Protein AF-K1U2K3-F1 (afdb_monomer)

InterPro domains:
  IPR013785 Aldolase-type TIM barrel [G3DSA:3.20.20.70] (8-159)
  IPR023867 Anaerobic sulphatase maturase, radical SAM [PTHR43273] (11-156)
  IPR058240 Radical SAM superfamily [SSF102114] (14-157)

Mean predicted aligned error: 4.94 Å

Sequence (159 aa):
MVQNSFMICTRHDKNGNPTFDRIKSAADLMDQYGVDYNILTVVTQNAAYHATEIYNYYKRQGWKYQQYIACLDPLGEIRGKSSFALKPEQYGRFLVELFNLWYEDWKNGEHPYIRQFENYIGILLGYQPESCEQRGICGIQNVVEADGSVYPCVFLYVR

Solvent-accessible surface area (backbone atoms only — not comparable to full-atom values): 9615 Å² total; per-residue (Å²): 145,76,89,53,62,73,70,36,78,82,43,55,50,100,84,67,47,73,40,52,70,63,53,50,54,5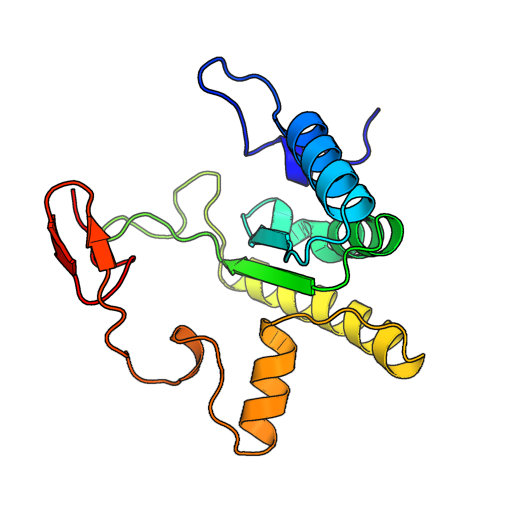0,50,54,48,31,59,75,71,71,51,90,74,70,47,79,41,72,36,26,44,69,39,28,77,37,34,68,62,54,52,55,49,35,60,73,72,63,60,44,38,39,38,81,40,76,38,74,65,65,90,94,55,76,76,72,67,56,96,48,32,42,45,70,70,44,50,53,50,22,52,53,53,40,48,53,57,43,50,58,29,45,78,70,75,66,44,58,53,38,56,71,58,55,31,51,52,33,44,76,73,73,41,82,38,85,54,60,87,73,57,86,54,89,69,79,64,69,39,69,49,99,87,67,53,76,39,53,42,84,86,73,68,82,132

Organism: NCBI:txid408170

pLDDT: mean 90.88, std 12.54, range [30.56, 98.5]

Structure (mmCIF, N/CA/C/O backbone):
data_AF-K1U2K3-F1
#
_entry.id   AF-K1U2K3-F1
#
loop_
_atom_site.group_PDB
_atom_site.id
_atom_site.type_symbol
_atom_site.label_atom_id
_atom_site.label_alt_id
_atom_site.label_comp_id
_atom_site.label_asym_id
_atom_site.label_entity_id
_atom_site.label_seq_id
_atom_site.pdbx_PDB_ins_code
_atom_site.Cartn_x
_atom_site.Cartn_y
_atom_site.Cartn_z
_atom_site.occupancy
_atom_site.B_iso_or_equiv
_atom_site.auth_seq_id
_atom_site.auth_comp_id
_atom_site.auth_asym_id
_atom_site.auth_atom_id
_atom_site.pdbx_PDB_model_num
ATOM 1 N N . MET A 1 1 ? -3.658 24.652 3.234 1.00 30.56 1 MET A N 1
ATOM 2 C CA . MET A 1 1 ? -3.129 24.315 1.890 1.00 30.56 1 MET A CA 1
ATOM 3 C C . MET A 1 1 ? -1.748 23.624 1.913 1.00 30.56 1 MET A C 1
ATOM 5 O O . MET A 1 1 ? -1.059 23.667 0.909 1.00 30.56 1 MET A O 1
ATOM 9 N N . VAL A 1 2 ? -1.333 22.928 2.991 1.00 34.00 2 VAL A N 1
ATOM 10 C CA . VAL A 1 2 ? 0.019 22.297 3.076 1.00 34.00 2 VAL A CA 1
ATOM 11 C C . VAL A 1 2 ? -0.021 20.849 3.614 1.00 34.00 2 VAL A C 1
ATOM 13 O O . VAL A 1 2 ? 0.990 20.312 4.035 1.00 34.00 2 VAL A O 1
ATOM 16 N N . GLN A 1 3 ? -1.177 20.175 3.644 1.00 41.06 3 GLN A N 1
ATOM 17 C CA . GLN A 1 3 ? -1.288 18.900 4.382 1.00 41.06 3 GLN A CA 1
ATOM 18 C C . GLN A 1 3 ? -0.911 17.627 3.603 1.00 41.06 3 GLN A C 1
ATOM 20 O O . GLN A 1 3 ? -0.736 16.593 4.236 1.00 41.06 3 GLN A O 1
ATOM 25 N N . ASN A 1 4 ? -0.719 17.685 2.277 1.00 53.44 4 ASN A N 1
ATOM 26 C CA . ASN A 1 4 ? -0.583 16.475 1.443 1.00 53.44 4 ASN A CA 1
ATOM 27 C C . ASN A 1 4 ? 0.668 16.457 0.545 1.00 53.44 4 ASN A C 1
ATOM 29 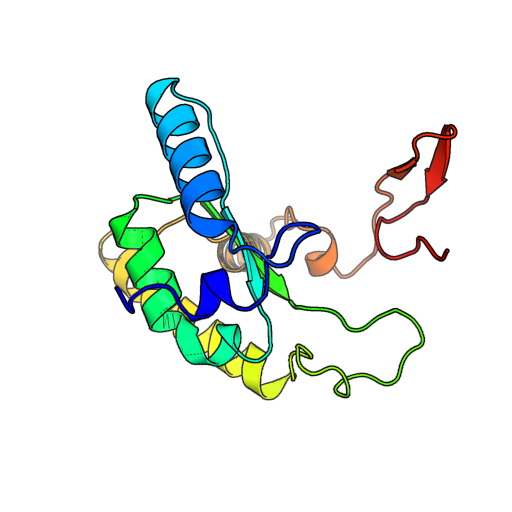O O . ASN A 1 4 ? 0.693 15.733 -0.450 1.00 53.44 4 ASN A O 1
ATOM 33 N N . SER A 1 5 ? 1.705 17.242 0.868 1.00 51.94 5 SER A N 1
ATOM 34 C CA . SER A 1 5 ? 2.903 17.395 0.018 1.00 51.94 5 SER A CA 1
ATOM 35 C C . SER A 1 5 ? 3.505 16.041 -0.406 1.00 51.94 5 SER A C 1
ATOM 37 O O . SER A 1 5 ? 3.792 15.818 -1.577 1.00 51.94 5 SER A O 1
ATOM 39 N N . PHE A 1 6 ? 3.556 15.059 0.498 1.00 58.09 6 PHE A N 1
ATOM 40 C CA . PHE A 1 6 ? 4.093 13.724 0.209 1.00 58.09 6 PHE A CA 1
ATOM 41 C C . PHE A 1 6 ? 3.251 12.877 -0.767 1.00 58.09 6 PHE A C 1
ATOM 43 O O . PHE A 1 6 ? 3.827 12.075 -1.497 1.00 58.09 6 PHE A O 1
ATOM 50 N N . MET A 1 7 ? 1.924 13.055 -0.821 1.00 57.09 7 MET A N 1
ATOM 51 C CA . MET A 1 7 ? 1.046 12.359 -1.783 1.00 57.09 7 MET A CA 1
ATOM 52 C C . MET A 1 7 ? 0.991 13.062 -3.146 1.00 57.09 7 MET A C 1
ATOM 54 O O . MET A 1 7 ? 0.706 12.424 -4.158 1.00 57.09 7 MET A O 1
ATOM 58 N N . ILE A 1 8 ? 1.266 14.369 -3.176 1.00 57.25 8 ILE A N 1
ATOM 59 C CA . ILE A 1 8 ? 1.207 15.198 -4.385 1.00 57.25 8 ILE A CA 1
ATOM 60 C C . ILE A 1 8 ? 2.516 15.117 -5.183 1.00 57.25 8 ILE A C 1
ATOM 62 O O . ILE A 1 8 ? 2.475 15.025 -6.407 1.00 57.25 8 ILE A O 1
ATOM 66 N N . CYS A 1 9 ? 3.671 15.091 -4.510 1.00 64.25 9 CYS A N 1
ATOM 67 C CA . CYS A 1 9 ? 4.981 15.313 -5.135 1.00 64.25 9 CYS A CA 1
ATOM 68 C C . CYS A 1 9 ? 5.405 14.312 -6.224 1.00 64.25 9 CYS A C 1
ATOM 70 O O . CYS A 1 9 ? 6.339 14.608 -6.965 1.00 64.25 9 CYS A O 1
ATOM 72 N N . THR A 1 10 ? 4.775 13.142 -6.346 1.00 78.19 10 THR A N 1
ATOM 73 C CA . THR A 1 10 ? 5.218 12.099 -7.293 1.00 78.19 10 THR A CA 1
ATOM 74 C C . THR A 1 10 ? 4.175 11.708 -8.338 1.00 78.19 10 THR A C 1
ATOM 76 O O . THR A 1 10 ? 4.512 10.989 -9.277 1.00 78.19 10 THR A O 1
ATOM 79 N N . ARG A 1 11 ? 2.923 12.178 -8.229 1.00 87.75 11 ARG A N 1
ATOM 80 C CA . ARG A 1 11 ? 1.825 11.776 -9.126 1.00 87.75 11 ARG A CA 1
ATOM 81 C C . ARG A 1 11 ? 1.224 12.968 -9.858 1.00 87.75 11 ARG A C 1
ATOM 83 O O . ARG A 1 11 ? 0.286 13.611 -9.377 1.00 87.75 11 ARG A O 1
ATOM 90 N N . HIS A 1 12 ? 1.720 13.181 -11.069 1.00 91.56 12 HIS A N 1
ATOM 91 C CA . HIS A 1 12 ? 1.277 14.248 -11.956 1.00 91.56 12 HIS A CA 1
ATOM 92 C C . HIS A 1 12 ? 0.606 13.694 -13.214 1.00 91.56 12 HIS A C 1
ATOM 94 O O . HIS A 1 12 ? 0.833 12.545 -13.601 1.00 91.56 12 HIS A O 1
ATOM 100 N N . ASP A 1 13 ? -0.252 14.498 -13.838 1.00 92.12 13 ASP A N 1
ATOM 101 C CA . ASP A 1 13 ? -0.750 14.195 -15.177 1.00 92.12 13 ASP A CA 1
ATOM 102 C C . ASP A 1 13 ? 0.336 14.441 -16.246 1.00 92.12 13 ASP A C 1
ATOM 104 O O . ASP A 1 13 ? 1.447 14.884 -15.951 1.00 92.12 13 ASP A O 1
ATOM 108 N N . LYS A 1 14 ? 0.006 14.184 -17.518 1.00 92.88 14 LYS A N 1
ATOM 109 C CA . LYS A 1 14 ? 0.918 14.412 -18.654 1.00 92.88 14 LYS A CA 1
ATOM 110 C C . LYS A 1 14 ? 1.397 15.865 -18.810 1.00 92.88 14 LYS A C 1
ATOM 112 O O . LYS A 1 14 ? 2.369 16.099 -19.518 1.00 92.88 14 LYS A O 1
ATOM 117 N N . ASN A 1 15 ? 0.702 16.822 -18.196 1.00 93.94 15 ASN A N 1
ATOM 118 C CA . ASN A 1 15 ? 1.016 18.246 -18.241 1.00 93.94 15 ASN A CA 1
ATOM 119 C C . ASN A 1 15 ? 1.752 18.713 -16.969 1.00 93.94 15 ASN A C 1
ATOM 121 O O . ASN A 1 15 ? 2.056 19.897 -16.852 1.00 93.94 15 ASN A O 1
ATOM 125 N N . GLY A 1 16 ? 2.026 17.817 -16.014 1.00 90.62 16 GLY A N 1
ATOM 126 C CA . GLY A 1 16 ? 2.676 18.148 -14.747 1.00 90.62 16 GLY A CA 1
ATOM 127 C C . GLY A 1 16 ? 1.728 18.644 -13.649 1.00 90.62 16 GLY A C 1
ATOM 128 O O . GLY A 1 16 ? 2.203 19.060 -12.597 1.00 90.62 16 GLY A O 1
ATOM 129 N N . ASN A 1 17 ? 0.405 18.595 -13.841 1.00 90.38 17 ASN A N 1
ATOM 130 C CA . ASN A 1 17 ? -0.542 19.047 -12.817 1.00 90.38 17 ASN A CA 1
ATOM 131 C C . ASN A 1 17 ? -0.700 18.007 -11.699 1.00 90.38 17 ASN A C 1
ATOM 133 O O . ASN A 1 17 ? -0.687 16.801 -11.980 1.00 90.38 17 ASN A O 1
ATOM 137 N N . PRO A 1 18 ? -0.911 18.437 -10.441 1.00 91.12 18 PRO A N 1
ATOM 138 C CA . PRO A 1 18 ? -1.168 17.526 -9.331 1.00 91.12 18 PRO A CA 1
ATOM 139 C C . PRO A 1 18 ? -2.475 16.751 -9.547 1.00 91.12 18 PRO A C 1
ATOM 141 O O . PRO A 1 18 ? -3.470 17.294 -10.020 1.00 91.12 18 PRO A O 1
ATOM 144 N N . THR A 1 19 ? -2.491 15.468 -9.176 1.00 92.94 19 THR A N 1
ATOM 145 C CA . THR A 1 19 ? -3.652 14.584 -9.420 1.00 92.94 19 THR A CA 1
ATOM 146 C C . THR A 1 19 ? -4.456 14.227 -8.171 1.00 92.94 19 THR A C 1
ATOM 148 O O . THR A 1 19 ? -5.502 13.588 -8.286 1.00 92.94 19 THR A O 1
ATOM 151 N N . PHE A 1 20 ? -3.996 14.636 -6.987 1.00 91.62 20 PHE A N 1
ATOM 152 C CA . PHE A 1 20 ? -4.524 14.158 -5.709 1.00 91.62 20 PHE A CA 1
ATOM 153 C C . PHE A 1 20 ? -6.020 14.443 -5.513 1.00 91.62 20 PHE A C 1
ATOM 155 O O . PHE A 1 20 ? -6.774 13.525 -5.204 1.00 91.62 20 PHE A O 1
ATOM 162 N N . ASP A 1 21 ? -6.470 15.675 -5.763 1.00 91.69 21 ASP A N 1
ATOM 163 C CA . ASP A 1 21 ? -7.873 16.059 -5.548 1.00 91.69 21 ASP A CA 1
ATOM 164 C C . ASP A 1 21 ? -8.833 15.263 -6.441 1.00 91.69 21 ASP A C 1
ATOM 166 O O . ASP A 1 21 ? -9.929 14.887 -6.019 1.00 91.69 21 ASP A O 1
ATOM 170 N N . ARG A 1 22 ? -8.391 14.922 -7.658 1.00 93.19 22 ARG A N 1
ATOM 171 C CA . ARG A 1 22 ? -9.144 14.053 -8.570 1.00 93.19 22 ARG A CA 1
ATOM 172 C C . ARG A 1 22 ? -9.261 12.631 -8.022 1.00 93.19 22 ARG A C 1
ATOM 174 O O . ARG A 1 22 ? -10.326 12.035 -8.128 1.00 93.19 22 ARG A O 1
ATOM 181 N N . ILE A 1 23 ? -8.188 12.091 -7.440 1.00 92.69 23 ILE A N 1
ATOM 182 C CA . ILE A 1 23 ? -8.201 10.761 -6.813 1.00 92.69 23 ILE A CA 1
ATOM 183 C C . ILE A 1 23 ? -9.095 10.753 -5.573 1.00 92.69 23 ILE A C 1
ATOM 185 O O . ILE A 1 23 ? -9.896 9.837 -5.419 1.00 92.69 23 ILE A O 1
ATOM 189 N N . LYS A 1 24 ? -9.023 11.791 -4.733 1.00 93.69 24 LYS A N 1
ATOM 190 C CA . LYS A 1 24 ? -9.910 11.919 -3.574 1.00 93.69 24 LYS A CA 1
ATOM 191 C C . LYS A 1 24 ? -11.379 11.983 -4.003 1.00 93.69 24 LYS A C 1
ATOM 193 O O . LYS A 1 24 ? -12.191 11.246 -3.467 1.00 93.69 24 LYS A O 1
ATOM 198 N N . SER A 1 25 ? -11.699 12.790 -5.014 1.00 95.81 25 SER A N 1
ATOM 199 C CA . SER A 1 25 ? -13.067 12.880 -5.547 1.00 95.81 25 SER A CA 1
ATOM 200 C C . SER A 1 25 ? -13.569 11.531 -6.080 1.00 95.81 25 SER A C 1
ATOM 202 O O . SER A 1 25 ? -14.742 11.209 -5.938 1.00 95.81 25 SER A O 1
ATOM 204 N N . ALA A 1 26 ? -12.686 10.722 -6.674 1.00 96.56 26 ALA A N 1
ATOM 205 C CA . ALA A 1 26 ? -13.030 9.369 -7.103 1.00 96.56 26 ALA A CA 1
ATOM 206 C C . ALA A 1 26 ? -13.286 8.424 -5.916 1.00 96.56 26 ALA A C 1
ATOM 208 O O . ALA A 1 26 ? -14.217 7.629 -5.985 1.00 96.56 26 ALA A O 1
ATOM 209 N N . ALA A 1 27 ? -12.509 8.526 -4.832 1.00 96.12 27 ALA A N 1
ATOM 210 C CA . ALA A 1 27 ? -12.767 7.782 -3.597 1.00 96.12 27 ALA A CA 1
ATOM 211 C C . ALA A 1 27 ? -14.111 8.177 -2.965 1.00 96.12 27 ALA A C 1
ATOM 213 O O . ALA A 1 27 ? -14.915 7.301 -2.675 1.00 96.12 27 AL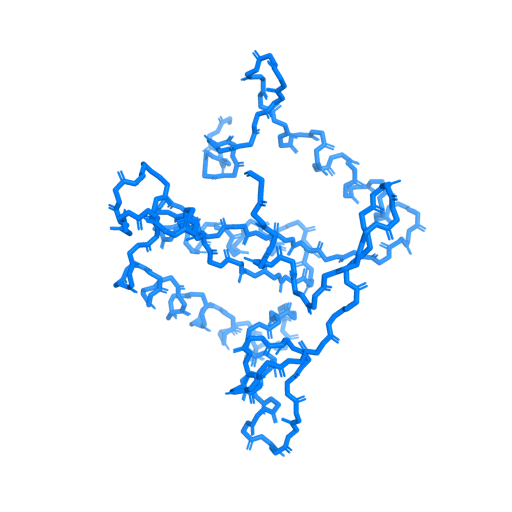A A O 1
ATOM 214 N N . ASP A 1 28 ? -14.404 9.480 -2.886 1.00 96.38 28 ASP A N 1
ATOM 215 C CA . ASP A 1 28 ? -15.680 9.986 -2.364 1.00 96.38 28 ASP A CA 1
ATOM 216 C C . ASP A 1 28 ? -16.879 9.469 -3.194 1.00 96.38 28 ASP A C 1
ATOM 218 O O . ASP A 1 28 ? -17.935 9.151 -2.650 1.00 96.38 28 ASP A O 1
ATOM 222 N N . LEU A 1 29 ? -16.720 9.344 -4.520 1.00 98.12 29 LEU A N 1
ATOM 223 C CA . LEU A 1 29 ? -17.728 8.720 -5.384 1.00 98.12 29 LEU A CA 1
ATOM 224 C C . LEU A 1 29 ? -17.873 7.221 -5.099 1.00 98.12 29 LEU A C 1
ATOM 226 O O . LEU A 1 29 ? -18.994 6.727 -5.031 1.00 98.12 29 LEU A O 1
ATOM 230 N N . MET A 1 30 ? -16.771 6.487 -4.924 1.00 97.94 30 MET A N 1
ATOM 231 C CA . MET A 1 30 ? -16.836 5.066 -4.562 1.00 97.94 30 MET A CA 1
ATOM 232 C C . MET A 1 30 ? -17.555 4.869 -3.222 1.00 97.94 30 MET A C 1
ATOM 234 O O . MET A 1 30 ? -18.437 4.017 -3.144 1.00 97.94 30 MET A O 1
ATOM 238 N N . ASP A 1 31 ? -17.283 5.720 -2.229 1.00 96.44 31 ASP A N 1
ATOM 239 C CA . ASP A 1 31 ? -17.999 5.730 -0.948 1.00 96.44 31 ASP A CA 1
ATOM 240 C C . ASP A 1 31 ? -19.502 5.997 -1.147 1.00 96.44 31 ASP A C 1
ATOM 242 O O . ASP A 1 31 ? -20.342 5.273 -0.612 1.00 96.44 31 ASP A O 1
ATOM 246 N N . GLN A 1 32 ? -19.860 6.998 -1.963 1.00 97.75 32 GLN A N 1
ATOM 247 C CA . GLN A 1 32 ? -21.257 7.353 -2.247 1.00 97.75 32 GLN A CA 1
ATOM 248 C C . GLN A 1 32 ? -22.050 6.189 -2.858 1.00 97.75 32 GLN A C 1
ATOM 250 O O . GLN A 1 32 ? -23.236 6.030 -2.563 1.00 97.75 32 GLN A O 1
ATOM 255 N N . TYR A 1 33 ? -21.415 5.396 -3.720 1.00 98.06 33 TYR A N 1
ATOM 256 C CA . TYR A 1 33 ? -22.049 4.261 -4.393 1.00 98.06 33 TYR A CA 1
ATOM 257 C C . TYR A 1 33 ? -21.839 2.921 -3.672 1.00 98.06 33 TYR A C 1
ATOM 259 O O . TYR A 1 33 ? -22.301 1.898 -4.176 1.00 98.06 33 TYR A O 1
ATOM 267 N N . GLY A 1 34 ? -21.183 2.909 -2.506 1.00 97.06 34 GLY A N 1
ATOM 268 C CA . GLY A 1 34 ? -20.923 1.688 -1.738 1.00 97.06 34 GLY A CA 1
ATOM 269 C C . GLY A 1 34 ? -20.006 0.697 -2.460 1.00 97.06 34 GLY A C 1
ATOM 270 O O . GLY A 1 34 ? -20.208 -0.510 -2.363 1.00 97.06 34 GLY A O 1
ATOM 271 N N . VAL A 1 35 ? -19.042 1.200 -3.234 1.00 97.94 35 VAL A N 1
ATOM 272 C CA . VAL A 1 35 ? -18.041 0.387 -3.933 1.00 97.94 35 VAL A CA 1
ATOM 273 C C . VAL A 1 35 ? -16.886 0.096 -2.981 1.00 97.94 35 VAL A C 1
ATOM 275 O O . VAL A 1 35 ? -16.291 1.026 -2.443 1.00 97.94 35 VAL A O 1
ATOM 278 N N . ASP A 1 36 ? -16.522 -1.175 -2.822 1.00 97.38 36 ASP A N 1
ATOM 279 C CA . ASP A 1 36 ? -15.335 -1.562 -2.057 1.00 97.38 36 ASP A CA 1
ATOM 280 C C . ASP A 1 36 ? -14.049 -1.208 -2.815 1.00 97.38 36 ASP A C 1
ATOM 282 O O . ASP A 1 36 ? -13.889 -1.523 -3.999 1.00 97.38 36 ASP A O 1
ATOM 286 N N . TYR A 1 37 ? -13.095 -0.581 -2.125 1.00 97.31 37 TYR A N 1
ATOM 287 C CA . TYR A 1 37 ? -11.790 -0.244 -2.687 1.00 97.31 37 TYR A CA 1
ATOM 288 C C . TYR A 1 37 ? -10.674 -0.309 -1.645 1.00 97.31 37 TYR A C 1
ATOM 290 O O . TYR A 1 37 ? -10.883 -0.163 -0.441 1.00 97.31 37 TYR A O 1
ATOM 298 N N . ASN A 1 38 ? -9.451 -0.458 -2.155 1.00 97.06 38 ASN A N 1
ATOM 299 C CA . ASN A 1 38 ? -8.224 -0.404 -1.373 1.00 97.06 38 ASN A CA 1
ATOM 300 C C . ASN A 1 38 ? -7.399 0.818 -1.781 1.00 97.06 38 ASN A C 1
ATOM 302 O O . ASN A 1 38 ? -7.357 1.193 -2.955 1.00 97.06 38 ASN A O 1
ATOM 306 N N . ILE A 1 39 ? -6.667 1.391 -0.830 1.00 97.19 39 ILE A N 1
ATOM 307 C CA . ILE A 1 39 ? -5.679 2.434 -1.103 1.00 97.19 39 ILE A CA 1
ATOM 308 C C . ILE A 1 39 ? -4.319 1.792 -1.369 1.00 97.19 39 ILE A C 1
ATOM 310 O O . ILE A 1 39 ? -3.767 1.093 -0.520 1.00 97.19 39 ILE A O 1
ATOM 314 N N . LEU A 1 40 ? -3.780 2.050 -2.560 1.00 96.31 40 LEU A N 1
ATOM 315 C CA . LEU A 1 40 ? -2.468 1.587 -3.007 1.00 96.31 40 LEU A CA 1
ATOM 316 C C . LEU A 1 40 ? -1.466 2.742 -2.922 1.00 96.31 40 LEU A C 1
ATOM 318 O O . LEU A 1 40 ? -1.580 3.730 -3.652 1.00 96.31 40 LEU A O 1
ATOM 322 N N . THR A 1 41 ? -0.458 2.600 -2.066 1.00 95.75 41 THR A N 1
ATOM 323 C CA . THR A 1 41 ? 0.514 3.657 -1.769 1.00 95.75 41 THR A CA 1
ATOM 324 C C . THR A 1 41 ? 1.921 3.185 -2.074 1.00 95.75 41 THR A C 1
ATOM 326 O O . THR A 1 41 ? 2.443 2.288 -1.415 1.00 95.75 41 THR A O 1
ATOM 329 N N . VAL A 1 42 ? 2.571 3.821 -3.050 1.00 95.25 42 VAL A N 1
ATOM 330 C CA . VAL A 1 42 ? 3.992 3.578 -3.324 1.00 95.25 42 VAL A CA 1
ATOM 331 C C . VAL A 1 42 ? 4.839 4.294 -2.272 1.00 95.25 42 VAL A C 1
ATOM 333 O O . VAL A 1 42 ? 4.781 5.517 -2.137 1.00 95.25 42 VAL A O 1
ATOM 336 N N . VAL A 1 43 ? 5.645 3.534 -1.538 1.00 95.31 43 VAL A N 1
ATOM 337 C CA . VAL A 1 43 ? 6.582 4.035 -0.533 1.00 95.31 43 VAL A CA 1
ATOM 338 C C . VAL A 1 43 ? 7.863 4.454 -1.244 1.00 95.31 43 VAL A C 1
ATOM 340 O O . VAL A 1 43 ? 8.735 3.640 -1.527 1.00 95.31 43 VAL A O 1
ATOM 343 N N . THR A 1 44 ? 7.956 5.734 -1.582 1.00 93.88 44 THR A N 1
ATOM 344 C CA . THR A 1 44 ? 9.178 6.353 -2.110 1.00 93.88 44 THR A CA 1
ATOM 345 C C . THR A 1 44 ? 10.109 6.780 -0.981 1.00 93.88 44 THR A C 1
ATOM 347 O O . THR A 1 44 ? 9.719 6.784 0.191 1.00 93.88 44 THR A O 1
ATOM 350 N N . GLN A 1 45 ? 11.316 7.229 -1.336 1.00 92.00 45 GLN A N 1
ATOM 351 C CA . GLN A 1 45 ? 12.243 7.863 -0.397 1.00 92.00 45 GLN A CA 1
ATOM 352 C C . GLN A 1 45 ? 11.567 8.923 0.490 1.00 92.00 45 GLN A C 1
ATOM 354 O O . GLN A 1 45 ? 11.786 8.952 1.697 1.00 92.00 45 GLN A O 1
ATOM 359 N N . ASN A 1 46 ? 10.739 9.785 -0.109 1.00 90.75 46 ASN A N 1
ATOM 360 C CA . ASN A 1 46 ? 10.048 10.856 0.601 1.00 90.75 46 ASN A CA 1
ATOM 361 C C . ASN A 1 46 ? 8.933 10.309 1.502 1.00 90.75 46 ASN A C 1
ATOM 363 O O . ASN A 1 46 ? 8.868 10.653 2.676 1.00 90.75 46 ASN A O 1
ATOM 367 N N . ALA A 1 47 ? 8.084 9.417 0.981 1.00 92.38 47 ALA A N 1
ATOM 368 C CA . ALA A 1 47 ? 6.986 8.833 1.754 1.00 92.38 47 ALA A CA 1
ATOM 369 C C . ALA A 1 47 ? 7.482 8.061 2.990 1.00 92.38 47 ALA A C 1
ATOM 371 O O . ALA A 1 47 ? 6.824 8.080 4.027 1.00 92.38 47 ALA A O 1
ATOM 372 N N . ALA A 1 48 ? 8.664 7.442 2.905 1.00 94.25 48 ALA A N 1
ATOM 373 C CA . ALA A 1 48 ? 9.271 6.702 4.006 1.00 94.25 48 ALA A CA 1
ATOM 374 C C . ALA A 1 48 ? 9.546 7.555 5.261 1.00 94.25 48 ALA A C 1
ATOM 376 O O . ALA A 1 48 ? 9.599 7.012 6.362 1.00 94.25 48 ALA A O 1
ATOM 377 N N . TYR A 1 49 ? 9.696 8.876 5.115 1.00 94.06 49 TYR A N 1
ATOM 378 C CA . TYR A 1 49 ? 9.886 9.802 6.237 1.00 94.06 49 TYR A CA 1
ATOM 379 C C . TYR A 1 49 ? 8.582 10.323 6.849 1.00 94.06 49 TYR A C 1
ATOM 381 O O . TYR A 1 49 ? 8.645 11.025 7.854 1.00 94.06 49 TYR A O 1
ATOM 389 N N . HIS A 1 50 ?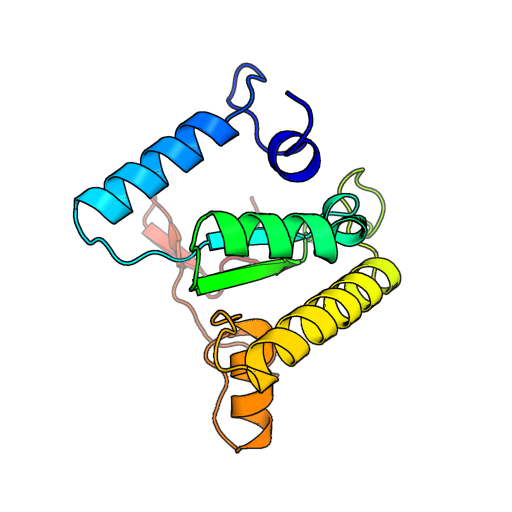 7.432 9.992 6.258 1.00 95.19 50 HIS A N 1
ATOM 390 C CA . HIS A 1 50 ? 6.133 10.564 6.616 1.00 95.19 50 HIS A CA 1
ATOM 391 C C . HIS A 1 50 ? 5.085 9.495 6.959 1.00 95.19 50 HIS A C 1
ATOM 393 O O . HIS A 1 50 ? 3.902 9.642 6.640 1.00 95.19 50 HIS A O 1
ATOM 399 N N . ALA A 1 51 ? 5.507 8.378 7.567 1.00 96.06 51 ALA A N 1
ATOM 400 C CA . ALA A 1 51 ? 4.603 7.279 7.915 1.00 96.06 51 ALA A CA 1
ATOM 401 C C . ALA A 1 51 ? 3.463 7.761 8.829 1.00 96.06 51 ALA A C 1
ATOM 403 O O . ALA A 1 51 ? 2.293 7.487 8.549 1.00 96.06 51 ALA A O 1
ATOM 404 N N . THR A 1 52 ? 3.791 8.546 9.862 1.00 96.75 52 THR A N 1
ATOM 405 C CA . THR A 1 52 ? 2.814 9.138 10.786 1.00 96.75 52 THR A CA 1
ATOM 406 C C . THR A 1 52 ? 1.809 10.053 10.088 1.00 96.75 52 THR A C 1
ATOM 408 O O . THR A 1 52 ? 0.604 9.950 10.343 1.00 96.75 52 THR A O 1
ATOM 411 N N . GLU A 1 53 ? 2.246 10.953 9.206 1.00 96.25 53 GLU A N 1
ATOM 412 C CA . GLU A 1 53 ? 1.330 11.854 8.502 1.00 96.25 53 GLU A CA 1
ATOM 413 C C . GLU A 1 53 ? 0.420 11.095 7.535 1.00 96.25 53 GLU A C 1
ATOM 415 O O . GLU A 1 53 ? -0.781 11.377 7.496 1.00 96.25 53 GLU A O 1
ATOM 420 N N . ILE A 1 54 ? 0.965 10.115 6.804 1.00 95.75 54 ILE A N 1
ATOM 421 C CA . ILE A 1 54 ? 0.204 9.258 5.886 1.00 95.75 54 ILE A CA 1
ATOM 422 C C . ILE A 1 54 ? -0.865 8.479 6.656 1.00 95.75 54 ILE A C 1
ATOM 424 O O . ILE A 1 54 ? -2.044 8.554 6.307 1.00 95.75 54 ILE A O 1
ATOM 428 N N . TYR A 1 55 ? -0.475 7.777 7.721 1.00 97.12 55 TYR A N 1
ATOM 429 C CA . TYR A 1 55 ? -1.382 6.952 8.520 1.00 97.12 55 TYR A CA 1
ATOM 430 C C . TYR A 1 55 ? -2.525 7.783 9.116 1.00 97.12 55 TYR A C 1
ATOM 432 O O . TYR A 1 55 ? -3.702 7.465 8.938 1.00 97.12 55 TYR A O 1
ATOM 440 N N . ASN A 1 56 ? -2.196 8.912 9.752 1.00 96.50 56 ASN A N 1
ATOM 441 C CA . ASN A 1 56 ? -3.198 9.801 10.339 1.00 96.50 56 ASN A CA 1
ATOM 442 C C . ASN A 1 56 ? -4.111 10.428 9.281 1.00 96.50 56 ASN A C 1
ATOM 444 O O . ASN A 1 56 ? -5.293 10.660 9.543 1.00 96.50 56 ASN A O 1
ATOM 448 N N . TYR A 1 57 ? -3.584 10.729 8.092 1.00 95.56 57 TYR A N 1
ATOM 449 C CA . TYR A 1 57 ? -4.402 11.210 6.987 1.00 95.56 57 TYR A CA 1
ATOM 450 C C . TYR A 1 57 ? -5.404 10.139 6.536 1.00 95.56 57 TYR A C 1
ATOM 452 O O . TYR A 1 57 ? -6.594 10.441 6.451 1.00 95.56 57 TYR A O 1
ATOM 460 N N . TYR A 1 58 ? -4.964 8.892 6.339 1.00 96.50 58 TYR A N 1
ATOM 461 C CA . TYR A 1 58 ? -5.842 7.778 5.949 1.00 96.50 58 TYR A CA 1
ATOM 462 C C . TYR A 1 58 ? -6.895 7.487 7.015 1.00 96.50 58 TYR A C 1
ATOM 464 O O . TYR A 1 58 ? -8.070 7.336 6.679 1.00 96.50 58 TYR A O 1
ATOM 472 N N . LYS A 1 59 ? -6.517 7.530 8.301 1.00 95.94 59 LYS A N 1
ATOM 473 C CA . LYS A 1 59 ? -7.463 7.415 9.420 1.00 95.94 59 LYS A CA 1
ATOM 474 C C . LYS A 1 59 ? -8.557 8.485 9.343 1.00 95.94 59 LYS A C 1
ATOM 476 O O . LYS A 1 59 ? -9.731 8.148 9.462 1.00 95.94 59 LYS A O 1
ATOM 481 N N . ARG A 1 60 ? -8.202 9.750 9.069 1.00 96.19 60 ARG A N 1
ATOM 482 C CA . ARG A 1 60 ? -9.177 10.850 8.900 1.00 96.19 60 ARG A CA 1
ATOM 483 C C . ARG A 1 60 ? -10.081 10.692 7.680 1.00 96.19 60 ARG A C 1
ATOM 485 O O . ARG A 1 60 ? -11.213 11.154 7.732 1.00 96.19 60 ARG A O 1
ATOM 492 N N . GLN A 1 61 ? -9.586 10.098 6.593 1.00 95.06 61 GLN A N 1
ATOM 493 C CA . GLN A 1 61 ? -10.411 9.825 5.409 1.00 95.06 61 GLN A CA 1
ATOM 494 C C . GLN A 1 61 ? -11.318 8.601 5.589 1.00 95.06 61 GLN A C 1
ATOM 496 O O . GLN A 1 61 ? -12.195 8.380 4.768 1.00 95.06 61 GLN A O 1
ATOM 501 N N . GLY A 1 62 ? -11.117 7.795 6.636 1.00 95.38 62 GLY A N 1
ATOM 502 C CA . GLY A 1 62 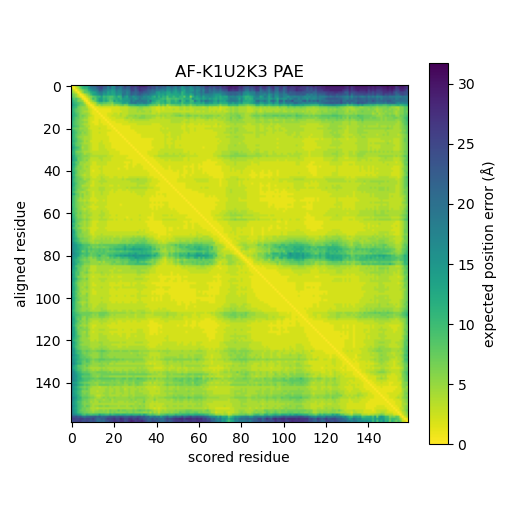? -11.855 6.545 6.807 1.00 95.38 62 GLY A CA 1
ATOM 503 C C . GLY A 1 62 ? -11.375 5.421 5.887 1.00 95.38 62 GLY A C 1
ATOM 504 O O . GLY A 1 62 ? -12.065 4.419 5.750 1.00 95.38 62 GLY A O 1
ATOM 505 N N . TRP A 1 63 ? -10.185 5.533 5.290 1.00 96.69 63 TRP A N 1
ATOM 506 C CA . TRP A 1 63 ? -9.647 4.509 4.393 1.00 96.69 63 TRP A CA 1
ATOM 507 C C . TRP A 1 63 ? -9.144 3.293 5.175 1.00 96.69 63 TRP A C 1
ATOM 509 O O . TRP A 1 63 ? -8.031 3.285 5.711 1.00 96.69 63 TRP A O 1
ATOM 519 N N . LYS A 1 64 ? -9.991 2.263 5.261 1.00 96.19 64 LYS A N 1
ATOM 520 C CA . LYS A 1 64 ? -9.764 1.083 6.108 1.00 96.19 64 LYS A CA 1
ATOM 521 C C . LYS A 1 64 ? -8.912 -0.012 5.476 1.00 96.19 64 LYS A C 1
ATOM 523 O O . LYS A 1 64 ? -8.338 -0.784 6.231 1.00 96.19 64 LYS A O 1
ATOM 528 N N . TYR A 1 65 ? -8.780 -0.062 4.153 1.00 98.06 65 TYR A N 1
ATOM 529 C CA . TYR A 1 65 ? -8.022 -1.107 3.460 1.00 98.06 65 TYR A CA 1
ATOM 530 C C . TYR A 1 65 ? -6.819 -0.511 2.731 1.00 98.06 65 TYR A C 1
ATOM 532 O O . TYR A 1 65 ? -6.968 0.290 1.806 1.00 98.06 65 TYR A O 1
ATOM 540 N N . GLN A 1 66 ? -5.612 -0.872 3.170 1.00 97.81 66 GLN A N 1
ATOM 541 C CA . GLN A 1 66 ? -4.377 -0.176 2.806 1.00 97.81 66 GLN A CA 1
ATOM 542 C C . GLN A 1 66 ? -3.289 -1.148 2.333 1.00 97.81 66 GLN A C 1
ATOM 544 O O . GLN A 1 66 ? -3.058 -2.209 2.923 1.00 97.81 66 GLN A O 1
ATOM 549 N N . GLN A 1 67 ? -2.580 -0.762 1.271 1.00 97.75 67 GLN A N 1
ATOM 550 C CA . GLN A 1 67 ? -1.478 -1.520 0.681 1.00 97.75 67 GLN A CA 1
ATOM 551 C C . GLN A 1 67 ? -0.282 -0.601 0.419 1.00 97.75 67 GLN A C 1
ATOM 553 O O . GLN A 1 67 ? -0.350 0.309 -0.406 1.00 97.75 67 GLN A O 1
ATOM 558 N N . TYR A 1 68 ? 0.833 -0.867 1.100 1.00 96.62 68 TYR A N 1
ATOM 559 C CA . TYR A 1 68 ? 2.073 -0.104 0.965 1.00 96.62 68 TYR A CA 1
ATOM 560 C C . TYR A 1 68 ? 3.079 -0.874 0.107 1.00 96.62 68 TYR A C 1
ATOM 562 O O . TYR A 1 68 ? 3.561 -1.932 0.502 1.00 96.62 68 TYR A O 1
ATOM 570 N N . ILE A 1 69 ? 3.392 -0.340 -1.070 1.00 95.19 69 ILE A N 1
ATOM 571 C CA . ILE A 1 69 ? 4.217 -0.988 -2.093 1.00 95.19 69 ILE A CA 1
ATOM 572 C C . ILE A 1 69 ? 5.583 -0.308 -2.108 1.00 95.19 69 ILE A C 1
ATOM 574 O O . ILE A 1 69 ? 5.664 0.894 -2.349 1.00 95.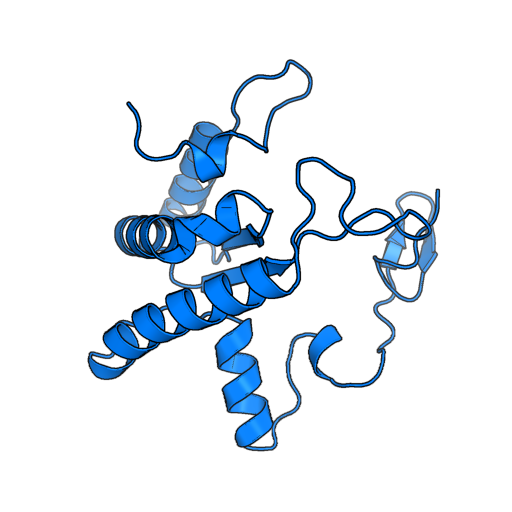19 69 ILE A O 1
ATOM 578 N N . ALA A 1 70 ? 6.664 -1.045 -1.859 1.00 94.56 70 ALA A N 1
ATOM 579 C CA . ALA A 1 70 ? 8.010 -0.480 -1.932 1.00 94.56 70 ALA A CA 1
ATOM 580 C C . ALA A 1 70 ? 8.295 0.083 -3.339 1.00 94.56 70 ALA A C 1
ATOM 582 O O . ALA A 1 70 ? 8.045 -0.589 -4.340 1.00 94.56 70 ALA A O 1
ATOM 583 N N . CYS A 1 71 ? 8.819 1.309 -3.425 1.00 93.44 71 CYS A N 1
ATOM 584 C CA . CYS A 1 71 ? 9.260 1.871 -4.699 1.00 93.44 71 CYS A CA 1
ATOM 585 C C . CYS A 1 71 ? 10.485 1.102 -5.202 1.00 93.44 71 CYS A C 1
ATOM 587 O O . CYS A 1 71 ? 11.533 1.111 -4.555 1.00 93.44 71 CYS A O 1
ATOM 589 N N . LEU A 1 72 ? 10.346 0.443 -6.350 1.00 90.56 72 LEU A N 1
ATOM 590 C CA . LEU A 1 72 ? 11.420 -0.310 -6.986 1.00 90.56 72 LEU A CA 1
ATOM 591 C C . LEU A 1 72 ? 12.142 0.571 -8.006 1.00 90.56 72 LEU A C 1
ATOM 593 O O . LEU A 1 72 ? 11.499 1.285 -8.775 1.00 90.56 72 LEU A O 1
ATOM 597 N N . ASP A 1 73 ? 13.471 0.496 -8.024 1.00 89.31 73 ASP A N 1
ATOM 598 C CA . ASP A 1 73 ? 14.247 0.987 -9.161 1.00 89.31 73 ASP A CA 1
ATOM 599 C C . ASP A 1 73 ? 14.022 0.071 -10.383 1.00 89.31 73 ASP A C 1
ATOM 601 O O . ASP A 1 73 ? 13.696 -1.112 -10.205 1.00 89.31 73 ASP A O 1
ATOM 605 N N . PRO A 1 74 ? 14.210 0.580 -11.615 1.00 87.44 74 PRO A N 1
ATOM 606 C CA . PRO A 1 74 ? 14.069 -0.225 -12.822 1.00 87.44 74 PRO A CA 1
ATOM 607 C C . PRO A 1 74 ? 14.949 -1.480 -12.804 1.00 87.44 74 PRO A C 1
ATOM 609 O O . PRO A 1 74 ? 16.069 -1.494 -12.280 1.00 87.44 74 PRO A O 1
ATOM 612 N N . LEU A 1 75 ? 14.438 -2.562 -13.394 1.00 86.62 75 LEU A N 1
ATOM 613 C CA . LEU A 1 75 ? 15.154 -3.831 -13.452 1.00 86.62 75 LEU A CA 1
ATOM 614 C C . LEU A 1 75 ? 16.442 -3.679 -14.276 1.00 86.62 75 LEU A C 1
ATOM 616 O O . LEU A 1 75 ? 16.417 -3.189 -15.398 1.00 86.62 75 LEU A O 1
ATOM 620 N N . GLY A 1 76 ? 17.571 -4.126 -13.722 1.00 84.62 76 GLY A N 1
ATOM 621 C CA . GLY A 1 76 ? 18.882 -4.036 -14.376 1.00 84.62 76 GLY A CA 1
ATOM 622 C C . GLY A 1 76 ? 19.625 -2.714 -14.156 1.00 84.62 76 GLY A C 1
ATOM 623 O O . GLY A 1 76 ? 20.808 -2.631 -14.486 1.00 84.62 76 GLY A O 1
ATOM 624 N N . GLU A 1 77 ? 18.993 -1.710 -13.545 1.00 86.88 77 GLU A N 1
ATOM 625 C CA . GLU A 1 77 ? 19.661 -0.464 -13.171 1.00 86.88 77 GLU A CA 1
ATOM 626 C C . GLU A 1 77 ? 20.370 -0.549 -11.810 1.00 86.88 77 GLU A C 1
ATOM 628 O O . GLU A 1 77 ? 20.144 -1.443 -10.986 1.00 86.88 77 GLU A O 1
ATOM 633 N N . ILE A 1 78 ? 21.260 0.417 -11.559 1.00 85.00 78 ILE A N 1
ATOM 634 C CA . ILE A 1 78 ? 21.943 0.529 -10.270 1.00 85.00 78 ILE A CA 1
ATOM 635 C C . ILE A 1 78 ? 20.947 1.047 -9.232 1.00 85.00 78 ILE A C 1
ATOM 637 O O . ILE A 1 78 ? 20.531 2.206 -9.276 1.00 85.00 78 ILE A O 1
ATOM 641 N N . ARG A 1 79 ? 20.628 0.188 -8.264 1.00 87.19 79 ARG A N 1
ATOM 642 C CA . ARG A 1 79 ? 19.717 0.493 -7.155 1.00 87.19 79 ARG A CA 1
ATOM 643 C C . ARG A 1 79 ? 20.169 1.716 -6.353 1.00 87.19 79 ARG A C 1
ATOM 645 O O . ARG A 1 79 ? 21.365 1.923 -6.140 1.00 87.19 79 ARG A O 1
ATOM 652 N N . GLY A 1 80 ? 19.213 2.491 -5.851 1.00 83.56 80 GLY A N 1
ATOM 653 C CA . GLY A 1 80 ? 19.456 3.601 -4.929 1.00 83.56 80 GLY A CA 1
ATOM 654 C C . GLY A 1 80 ? 19.889 4.913 -5.586 1.00 83.56 80 GLY A C 1
ATOM 655 O O . GLY A 1 80 ? 20.284 5.829 -4.862 1.00 83.56 80 GLY A O 1
ATOM 656 N N . LYS A 1 81 ? 19.866 5.010 -6.924 1.00 82.62 81 LYS A N 1
ATOM 657 C CA . LYS A 1 81 ? 20.313 6.207 -7.659 1.00 82.62 81 LYS A CA 1
ATOM 658 C C . LYS A 1 81 ? 19.194 7.153 -8.080 1.00 82.62 81 LYS A C 1
ATOM 660 O O . LYS A 1 81 ? 19.472 8.334 -8.278 1.00 82.62 81 LYS A O 1
ATOM 665 N N . SER A 1 82 ? 17.964 6.665 -8.239 1.00 83.00 82 SER A N 1
ATOM 666 C CA . SER A 1 82 ? 16.841 7.527 -8.611 1.00 83.00 82 SER A CA 1
ATOM 667 C C . SER A 1 82 ? 16.461 8.455 -7.449 1.00 83.00 82 SER A C 1
ATOM 669 O O . SER A 1 82 ? 16.649 8.120 -6.280 1.00 83.00 82 SER A O 1
ATOM 671 N N . SER A 1 83 ? 15.903 9.631 -7.745 1.00 82.56 83 SER A N 1
ATOM 672 C CA . SER A 1 83 ? 15.456 10.593 -6.720 1.00 82.56 83 SER A CA 1
ATOM 673 C C . SER A 1 83 ? 14.272 10.090 -5.882 1.00 82.56 83 SER A C 1
ATOM 675 O O . SER A 1 83 ? 13.925 10.691 -4.869 1.00 82.56 83 SER A O 1
ATOM 677 N N . PHE A 1 84 ? 13.650 8.987 -6.298 1.00 82.94 84 PHE A N 1
ATOM 678 C CA . PHE A 1 84 ? 12.542 8.329 -5.609 1.00 82.94 84 PHE A CA 1
ATOM 679 C C . PHE A 1 84 ? 12.978 7.024 -4.927 1.00 82.94 84 PHE A C 1
ATOM 681 O O . PHE A 1 84 ? 12.163 6.426 -4.217 1.00 82.94 84 PHE A O 1
ATOM 688 N N . ALA A 1 85 ? 14.235 6.601 -5.130 1.00 88.88 85 ALA A N 1
ATOM 689 C CA . ALA A 1 85 ? 14.748 5.307 -4.709 1.00 88.88 85 ALA A CA 1
ATOM 690 C C . ALA A 1 85 ? 14.592 5.114 -3.202 1.00 88.88 85 ALA A C 1
ATOM 692 O O . ALA A 1 85 ? 15.096 5.891 -2.386 1.00 88.88 85 ALA A O 1
ATOM 693 N N . LEU A 1 86 ? 13.904 4.041 -2.830 1.00 92.75 86 LEU A N 1
ATOM 694 C CA . LEU A 1 86 ? 13.689 3.687 -1.442 1.00 92.75 86 LEU A CA 1
ATOM 695 C C . LEU A 1 86 ? 14.892 2.895 -0.918 1.00 92.75 86 LEU A C 1
ATOM 697 O O . LEU A 1 86 ? 15.133 1.766 -1.347 1.00 92.75 86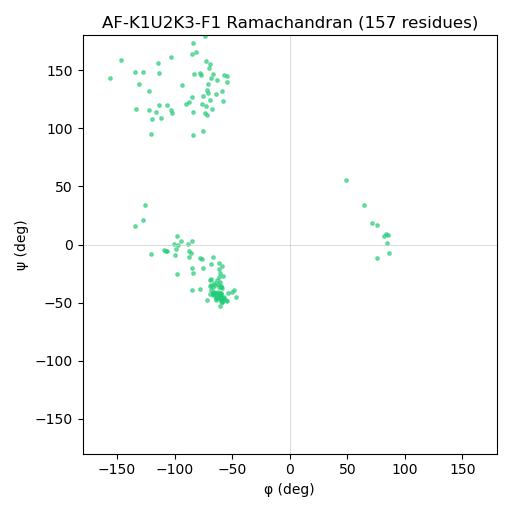 LEU A O 1
ATOM 701 N N . LYS A 1 87 ? 15.644 3.462 0.031 1.00 92.88 87 LYS A N 1
ATOM 702 C CA . LYS A 1 87 ? 16.755 2.739 0.666 1.00 92.88 87 LYS A CA 1
ATOM 703 C C . LYS A 1 87 ? 16.237 1.743 1.712 1.00 92.88 87 LYS A C 1
ATOM 705 O O . LYS A 1 87 ? 15.247 2.048 2.387 1.00 92.88 87 LYS A O 1
ATOM 710 N N . PRO A 1 88 ? 16.913 0.597 1.915 1.00 94.25 88 PRO A N 1
ATOM 711 C CA . PRO A 1 88 ? 16.496 -0.408 2.893 1.00 94.25 88 PRO A CA 1
ATOM 712 C C . PRO A 1 88 ? 16.289 0.150 4.306 1.00 94.25 88 PRO A C 1
ATOM 714 O O . PRO A 1 88 ? 15.289 -0.160 4.949 1.00 94.25 88 PRO A O 1
ATOM 717 N N . GLU A 1 89 ? 17.178 1.027 4.775 1.00 95.38 89 GLU A N 1
ATOM 718 C CA . GLU A 1 89 ? 17.114 1.610 6.121 1.00 95.38 89 GLU A CA 1
ATOM 719 C C . GLU A 1 89 ? 15.890 2.519 6.281 1.00 95.38 89 GLU A C 1
ATOM 721 O O . GLU A 1 89 ? 15.247 2.544 7.332 1.00 95.38 89 GLU A O 1
ATOM 726 N N . GLN A 1 90 ? 15.539 3.248 5.218 1.00 94.94 90 GLN A N 1
ATOM 727 C CA . GLN A 1 90 ? 14.364 4.115 5.196 1.00 94.94 90 GLN A CA 1
ATOM 728 C C . GLN A 1 90 ? 13.085 3.285 5.201 1.00 94.94 90 GLN A C 1
ATOM 730 O O . GLN A 1 90 ? 12.158 3.597 5.945 1.00 94.94 90 GLN A O 1
ATOM 735 N N . TYR A 1 91 ? 13.045 2.205 4.417 1.00 96.69 91 TYR A N 1
ATOM 736 C CA . TYR A 1 91 ? 11.893 1.313 4.403 1.00 96.69 91 TYR A CA 1
ATOM 737 C C . TYR A 1 91 ? 11.705 0.594 5.741 1.00 96.69 91 TYR A C 1
ATOM 739 O O . TYR A 1 91 ? 10.588 0.520 6.244 1.00 96.69 91 TYR A O 1
ATOM 747 N N . GLY A 1 92 ? 12.796 0.132 6.358 1.00 97.44 92 GLY A N 1
ATOM 748 C CA . GLY A 1 92 ? 12.762 -0.468 7.690 1.00 97.44 92 GLY A CA 1
ATOM 749 C C . GLY A 1 92 ? 12.185 0.491 8.732 1.00 97.44 92 GLY A C 1
ATOM 750 O O . GLY A 1 92 ? 11.274 0.121 9.470 1.00 97.44 92 GLY A O 1
ATOM 751 N N . ARG A 1 93 ? 12.641 1.752 8.739 1.00 97.62 93 ARG A N 1
ATOM 752 C CA . ARG A 1 93 ? 12.076 2.792 9.610 1.00 97.62 93 ARG A CA 1
ATOM 753 C C . ARG A 1 93 ? 10.586 3.016 9.344 1.00 97.62 93 ARG A C 1
ATOM 755 O O . ARG A 1 93 ? 9.812 3.037 10.296 1.00 97.62 93 ARG A O 1
ATOM 762 N N . PHE A 1 94 ? 10.199 3.154 8.076 1.00 97.88 94 PHE A N 1
ATOM 763 C CA . PHE A 1 94 ? 8.805 3.337 7.676 1.00 97.88 94 PHE A CA 1
ATOM 764 C C . PHE A 1 94 ? 7.912 2.207 8.205 1.00 97.88 94 PHE A C 1
ATOM 766 O O . PHE A 1 94 ? 6.873 2.479 8.797 1.00 97.88 94 PHE A O 1
ATOM 773 N N . LEU A 1 95 ? 8.331 0.948 8.041 1.00 98.12 95 LEU A N 1
ATOM 774 C CA . LEU A 1 95 ? 7.568 -0.214 8.501 1.00 98.12 95 LEU A CA 1
ATOM 775 C C . LEU A 1 95 ? 7.424 -0.257 10.024 1.00 98.12 95 LEU A C 1
ATOM 777 O O . LEU A 1 95 ? 6.337 -0.554 10.507 1.00 98.12 95 LEU A O 1
ATOM 781 N N . VAL A 1 96 ? 8.487 0.049 10.774 1.00 98.31 96 VAL A N 1
ATOM 782 C CA . VAL A 1 96 ? 8.438 0.087 12.246 1.00 98.31 96 VAL A CA 1
ATOM 783 C C . VAL A 1 96 ? 7.491 1.182 12.731 1.00 98.31 96 VAL A C 1
ATOM 785 O O . VAL A 1 96 ? 6.660 0.940 13.603 1.00 98.31 96 VAL A O 1
ATOM 788 N N . GLU A 1 97 ? 7.589 2.382 12.160 1.00 98.38 97 GLU A N 1
ATOM 789 C CA . GLU A 1 97 ? 6.730 3.508 12.530 1.00 98.38 97 GLU A CA 1
ATOM 790 C C . GLU A 1 97 ? 5.259 3.226 12.194 1.00 98.38 97 GLU A C 1
ATOM 792 O O . GLU A 1 97 ? 4.387 3.388 13.048 1.00 98.38 97 GLU A O 1
ATOM 797 N N . LEU A 1 98 ? 4.996 2.717 10.987 1.00 98.44 98 LEU A N 1
ATOM 798 C CA . LEU A 1 98 ? 3.664 2.308 10.551 1.00 98.44 98 LEU A CA 1
ATOM 799 C C . LEU A 1 98 ? 3.085 1.202 11.446 1.00 98.44 98 LEU A C 1
ATOM 801 O O . LEU A 1 98 ? 1.915 1.269 11.816 1.00 98.44 98 LEU A O 1
ATOM 805 N N . PHE A 1 99 ? 3.895 0.203 11.814 1.00 98.50 99 PHE A N 1
ATOM 806 C CA . PHE A 1 99 ? 3.469 -0.891 12.687 1.00 98.50 99 PHE A CA 1
ATOM 807 C C . PHE A 1 99 ? 3.105 -0.393 14.083 1.00 98.50 99 PHE A C 1
ATOM 809 O O . PHE A 1 99 ? 2.076 -0.798 14.611 1.00 98.50 99 PHE A O 1
ATOM 816 N N . ASN A 1 100 ? 3.900 0.507 14.668 1.00 98.50 100 ASN A N 1
ATOM 817 C CA . ASN A 1 100 ? 3.604 1.061 15.989 1.00 98.50 100 ASN A CA 1
ATOM 818 C C . ASN A 1 100 ? 2.250 1.786 15.999 1.00 98.50 100 ASN A C 1
ATOM 820 O O . ASN A 1 100 ? 1.441 1.547 16.889 1.00 98.50 100 ASN A O 1
ATOM 824 N N . LEU A 1 101 ? 1.972 2.614 14.987 1.00 98.31 101 LEU A N 1
ATOM 825 C CA . LEU A 1 101 ? 0.688 3.318 14.857 1.00 98.31 101 LEU A CA 1
ATOM 826 C C . LEU A 1 101 ? -0.483 2.347 14.677 1.00 98.31 101 LEU A C 1
ATOM 828 O O . LEU A 1 101 ? -1.501 2.464 15.357 1.00 98.31 101 LEU A O 1
ATOM 832 N N . TRP A 1 102 ? -0.313 1.366 13.790 1.00 98.38 102 TRP A N 1
ATOM 833 C CA . TRP A 1 102 ? -1.298 0.314 13.563 1.00 98.38 102 TRP A CA 1
ATOM 834 C C . TRP A 1 102 ? -1.572 -0.496 14.837 1.00 98.38 102 TRP A C 1
ATOM 836 O O . TRP A 1 102 ? -2.725 -0.764 15.157 1.00 98.38 102 TRP A O 1
ATOM 846 N N . TYR A 1 103 ? -0.533 -0.831 15.603 1.00 98.19 103 TYR A N 1
ATOM 847 C CA . TYR A 1 103 ? -0.642 -1.604 16.838 1.00 98.19 103 TYR A CA 1
ATOM 848 C C . TYR A 1 103 ? -1.337 -0.829 17.968 1.00 98.19 103 TYR A C 1
ATOM 850 O O . TYR A 1 103 ? -2.102 -1.413 18.739 1.00 98.19 103 TYR A O 1
ATOM 858 N N . GLU A 1 104 ? -1.119 0.488 18.065 1.00 98.00 104 GLU A N 1
ATOM 859 C CA . GLU A 1 104 ? -1.889 1.341 18.980 1.00 98.00 104 GLU A CA 1
ATOM 860 C C . GLU A 1 104 ? -3.385 1.324 18.645 1.00 98.00 104 GLU A C 1
ATOM 862 O O . GLU A 1 104 ? -4.210 1.130 19.537 1.00 98.00 104 GLU A O 1
ATOM 867 N N . ASP A 1 105 ? -3.753 1.444 17.368 1.00 97.81 105 ASP A N 1
ATOM 868 C CA . ASP A 1 105 ? -5.158 1.350 16.959 1.00 97.81 105 ASP A CA 1
ATOM 869 C C . ASP A 1 105 ? -5.713 -0.075 17.103 1.00 97.81 105 ASP A C 1
ATOM 871 O O . ASP A 1 105 ? -6.895 -0.254 17.405 1.00 97.81 105 ASP A O 1
ATOM 875 N N . TRP A 1 106 ? -4.876 -1.102 16.940 1.00 97.31 106 TRP A N 1
ATOM 876 C CA . TRP A 1 106 ? -5.267 -2.500 17.114 1.00 97.31 106 TRP A CA 1
ATOM 877 C C . TRP A 1 106 ? -5.682 -2.784 18.556 1.00 97.31 106 TRP A C 1
ATOM 879 O O . TRP A 1 106 ? -6.735 -3.381 18.780 1.00 97.31 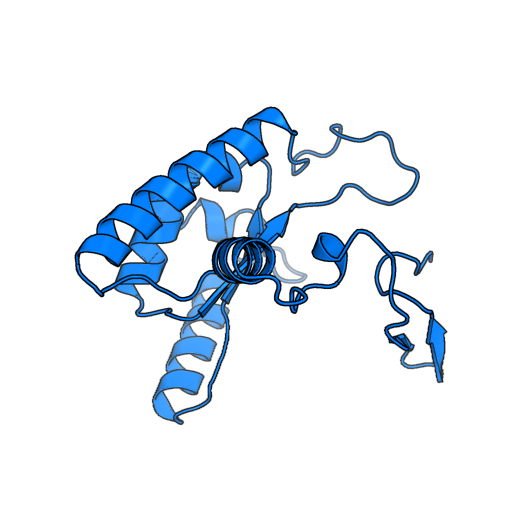106 TRP A O 1
ATOM 889 N N . LYS A 1 107 ? -4.932 -2.258 19.535 1.00 97.75 107 LYS A N 1
ATOM 890 C CA . LYS A 1 107 ? -5.274 -2.347 20.966 1.00 97.75 107 LYS A CA 1
ATOM 891 C C . LYS A 1 107 ? -6.644 -1.750 21.300 1.00 97.75 107 LYS A C 1
ATOM 893 O O . LYS A 1 107 ? -7.272 -2.191 22.258 1.00 97.75 107 LYS A O 1
ATOM 898 N N . ASN A 1 108 ? -7.109 -0.789 20.505 1.00 96.50 108 ASN A N 1
ATOM 899 C CA . ASN A 1 108 ? -8.413 -0.145 20.666 1.00 96.50 108 ASN A CA 1
ATOM 900 C C . ASN A 1 108 ? -9.505 -0.742 19.757 1.00 96.50 108 ASN A C 1
ATOM 902 O O . ASN A 1 108 ? -10.643 -0.286 19.794 1.00 96.50 108 ASN A O 1
ATOM 906 N N . GLY A 1 109 ? -9.184 -1.747 18.932 1.00 96.12 109 GLY A N 1
ATOM 907 C CA . GLY A 1 109 ? -10.122 -2.324 17.965 1.00 96.12 109 GLY A CA 1
ATOM 908 C C . GLY A 1 109 ? -10.437 -1.414 16.769 1.00 96.12 109 GLY A C 1
ATOM 909 O O . GLY A 1 109 ? -11.436 -1.629 16.091 1.00 96.12 109 GLY A O 1
ATOM 910 N N . GLU A 1 110 ? -9.602 -0.408 16.492 1.00 96.25 110 GLU A N 1
ATOM 911 C CA . GLU A 1 110 ? -9.834 0.610 15.451 1.00 96.25 110 GLU A CA 1
ATOM 912 C C . GLU A 1 110 ? -8.917 0.484 14.224 1.00 96.25 110 GLU A C 1
ATOM 914 O O . GLU A 1 110 ? -9.059 1.254 13.264 1.00 96.25 110 GLU A O 1
ATOM 919 N N . HIS A 1 111 ? -7.958 -0.445 14.272 1.00 96.88 111 HIS A N 1
ATOM 920 C CA . HIS A 1 111 ? -6.937 -0.615 13.241 1.00 96.88 111 HIS A CA 1
ATOM 921 C C . HIS A 1 111 ? -7.525 -0.793 11.831 1.00 96.88 111 HIS A C 1
ATOM 923 O O . HIS A 1 111 ? -8.526 -1.490 11.647 1.00 96.88 111 HIS A O 1
ATOM 929 N N . PRO A 1 112 ? -6.902 -0.183 10.808 1.00 97.81 112 PRO A N 1
ATOM 930 C CA . PRO A 1 112 ? -7.186 -0.521 9.424 1.00 97.81 112 PRO A CA 1
ATOM 931 C C . PRO A 1 112 ? -6.583 -1.886 9.065 1.00 97.81 112 PRO A C 1
ATOM 933 O O . PRO A 1 112 ? -5.594 -2.331 9.653 1.00 97.81 112 PRO A O 1
ATOM 936 N N . TYR A 1 113 ? -7.128 -2.505 8.024 1.00 98.00 113 TYR A N 1
ATOM 937 C CA . TYR A 1 113 ? -6.519 -3.642 7.349 1.00 98.00 113 TYR A CA 1
ATOM 938 C C . TYR A 1 113 ? -5.298 -3.160 6.554 1.00 98.00 113 TYR A C 1
ATOM 940 O O . TYR A 1 113 ? -5.433 -2.446 5.554 1.00 98.00 113 TYR A O 1
ATOM 948 N N . ILE A 1 114 ? -4.096 -3.554 6.980 1.00 98.31 114 ILE A N 1
ATOM 949 C CA . ILE A 1 114 ? -2.843 -3.276 6.265 1.00 98.31 114 ILE A CA 1
ATOM 950 C C . ILE A 1 114 ? -2.289 -4.597 5.741 1.00 98.31 114 ILE A C 1
ATOM 952 O O . ILE A 1 114 ? -1.754 -5.390 6.516 1.00 98.31 114 ILE A O 1
ATOM 956 N N . ARG A 1 115 ? -2.338 -4.809 4.415 1.00 97.88 115 ARG A N 1
ATOM 957 C CA . ARG A 1 115 ? -1.992 -6.100 3.775 1.00 97.88 115 ARG A CA 1
ATOM 958 C C . ARG A 1 115 ? -0.659 -6.685 4.254 1.00 97.88 115 ARG A C 1
ATOM 960 O O . ARG A 1 115 ? -0.548 -7.892 4.435 1.00 97.88 115 ARG A O 1
ATOM 967 N N . GLN A 1 116 ? 0.349 -5.836 4.469 1.00 97.25 116 GLN A N 1
ATOM 968 C CA . GLN A 1 116 ? 1.660 -6.278 4.945 1.00 97.25 116 GLN A CA 1
ATOM 969 C C . GLN A 1 116 ? 1.568 -6.995 6.301 1.00 97.25 116 GLN A C 1
ATOM 971 O O . GLN A 1 116 ? 2.117 -8.082 6.448 1.00 97.25 116 GLN A O 1
ATOM 976 N N . PHE A 1 117 ? 0.886 -6.389 7.275 1.00 97.62 117 PHE A N 1
ATOM 977 C CA . PHE A 1 117 ? 0.812 -6.890 8.648 1.00 97.62 117 PHE A CA 1
ATOM 978 C C . PHE A 1 117 ? -0.166 -8.054 8.773 1.00 97.62 117 PHE A C 1
ATOM 980 O O . PHE A 1 117 ? 0.147 -9.036 9.438 1.00 97.62 117 PHE A O 1
ATOM 987 N N . GLU A 1 118 ? -1.284 -7.993 8.055 1.00 96.94 118 GLU A N 1
ATOM 988 C CA . GLU A 1 118 ? -2.264 -9.081 7.987 1.00 96.94 118 GLU A CA 1
ATOM 989 C C . GLU A 1 118 ? -1.629 -10.363 7.441 1.00 96.94 118 GLU A C 1
ATOM 991 O O . GLU A 1 118 ? -1.758 -11.433 8.035 1.00 96.94 118 GLU A O 1
ATOM 996 N N . ASN A 1 119 ? -0.824 -10.259 6.380 1.00 97.00 119 ASN A N 1
ATOM 997 C CA . ASN A 1 119 ? -0.082 -11.411 5.881 1.00 97.00 119 ASN A CA 1
ATOM 998 C C . ASN A 1 119 ? 1.017 -11.880 6.842 1.00 97.00 119 ASN A C 1
ATOM 1000 O O . ASN A 1 119 ? 1.244 -13.082 6.933 1.00 97.00 119 ASN A O 1
ATOM 1004 N N . TYR A 1 120 ? 1.696 -10.986 7.571 1.00 96.56 120 TYR A N 1
ATOM 1005 C CA . TYR A 1 120 ? 2.662 -11.403 8.596 1.00 96.56 120 TYR A CA 1
ATOM 1006 C C . TYR A 1 120 ? 1.992 -12.217 9.702 1.00 96.56 120 TYR A C 1
ATOM 1008 O O . TYR A 1 120 ? 2.499 -13.272 10.080 1.00 96.56 120 TYR A O 1
ATOM 1016 N N . ILE A 1 121 ? 0.835 -11.763 10.185 1.00 96.12 121 ILE A N 1
ATOM 1017 C CA . ILE A 1 121 ? 0.034 -12.492 11.171 1.00 96.12 121 ILE A CA 1
ATOM 1018 C C . ILE A 1 121 ? -0.430 -13.828 10.583 1.00 96.12 121 ILE A C 1
ATOM 1020 O O . ILE A 1 121 ? -0.273 -14.861 11.229 1.00 96.12 121 ILE A O 1
ATOM 1024 N N . GLY A 1 122 ? -0.916 -13.836 9.339 1.00 96.88 122 GLY A N 1
ATOM 1025 C CA . GLY A 1 122 ? -1.294 -15.054 8.622 1.00 96.88 122 GLY A CA 1
ATOM 1026 C C . GLY A 1 122 ? -0.159 -16.080 8.561 1.00 96.88 122 GLY A C 1
ATOM 1027 O O . GLY A 1 122 ? -0.360 -17.228 8.950 1.00 96.88 122 GLY A O 1
ATOM 1028 N N . ILE A 1 123 ? 1.047 -15.652 8.174 1.00 96.69 123 ILE A N 1
ATOM 1029 C CA . ILE A 1 123 ? 2.253 -16.497 8.144 1.00 96.69 123 ILE A CA 1
ATOM 1030 C C . ILE A 1 123 ? 2.556 -17.069 9.534 1.00 96.69 123 ILE A C 1
ATOM 1032 O O . ILE A 1 123 ? 2.810 -18.267 9.656 1.00 96.69 123 ILE A O 1
ATOM 1036 N N . LEU A 1 124 ? 2.505 -16.244 10.586 1.00 97.19 124 LEU A N 1
ATOM 1037 C CA . LEU A 1 124 ? 2.745 -16.687 11.967 1.00 97.19 124 LEU A CA 1
ATOM 1038 C C . LEU A 1 124 ? 1.711 -17.715 12.446 1.00 97.19 124 LEU A C 1
ATOM 1040 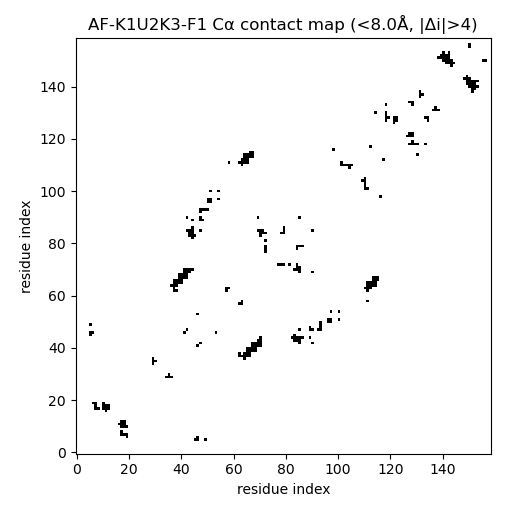O O . LEU A 1 124 ? 2.038 -18.586 13.249 1.00 97.19 124 LEU A O 1
ATOM 1044 N N . LEU A 1 125 ? 0.482 -17.641 11.935 1.00 97.44 125 LEU A N 1
ATOM 1045 C CA . LEU A 1 125 ? -0.593 -18.595 12.203 1.00 97.44 125 LEU A CA 1
ATOM 1046 C C . LEU A 1 125 ? -0.560 -19.830 11.279 1.00 97.44 125 LEU A C 1
ATOM 1048 O O . LEU A 1 125 ? -1.432 -20.691 11.382 1.00 97.44 125 LEU A O 1
ATOM 1052 N N . GLY A 1 126 ? 0.434 -19.943 10.392 1.00 96.50 126 GLY A N 1
ATOM 1053 C CA . GLY A 1 126 ? 0.593 -21.067 9.465 1.00 96.50 126 GLY A CA 1
ATOM 1054 C C . GLY A 1 126 ? -0.236 -20.964 8.181 1.00 96.50 126 GLY A C 1
ATOM 1055 O O . GLY A 1 126 ? -0.285 -21.924 7.412 1.00 96.50 126 GLY A O 1
ATOM 1056 N N . TYR A 1 127 ? -0.871 -19.819 7.923 1.00 96.56 127 TYR A N 1
ATOM 1057 C CA . TYR A 1 127 ? -1.575 -19.556 6.671 1.00 96.56 127 TYR A CA 1
ATOM 1058 C C . TYR A 1 127 ? -0.615 -19.069 5.586 1.00 96.56 127 TYR A C 1
ATOM 1060 O O . TYR A 1 127 ? 0.351 -18.346 5.835 1.00 96.56 127 TYR A O 1
ATOM 1068 N N . GLN A 1 128 ? -0.913 -19.438 4.342 1.00 94.06 128 GLN A N 1
ATOM 1069 C CA . GLN A 1 128 ? -0.201 -18.910 3.187 1.00 94.06 128 GLN A CA 1
ATOM 1070 C C . GLN A 1 128 ? -0.582 -17.435 2.974 1.00 94.06 128 GLN A C 1
ATOM 1072 O O . GLN A 1 128 ? -1.776 -17.133 2.921 1.00 94.06 128 GLN A O 1
ATOM 1077 N N . PRO A 1 129 ? 0.390 -16.518 2.808 1.00 94.75 129 PRO A N 1
ATOM 1078 C CA . PRO A 1 129 ? 0.082 -15.113 2.592 1.00 94.75 129 PRO A CA 1
ATOM 1079 C C . PRO A 1 129 ? -0.572 -14.904 1.224 1.00 94.75 129 PRO A C 1
ATOM 1081 O O . PRO A 1 129 ? -0.190 -15.518 0.215 1.00 94.75 129 PRO A O 1
ATOM 1084 N N . GLU A 1 130 ? -1.532 -13.982 1.188 1.00 90.81 130 GLU A N 1
ATOM 1085 C CA . GLU A 1 130 ? -2.211 -13.560 -0.037 1.00 90.81 130 GLU A CA 1
ATOM 1086 C C . GLU A 1 130 ? -1.186 -13.024 -1.046 1.00 90.81 130 GLU A C 1
ATOM 1088 O O . GLU A 1 130 ? -1.170 -13.443 -2.208 1.00 90.81 130 GLU A O 1
ATOM 1093 N N . SER A 1 131 ? -0.279 -12.164 -0.573 1.00 93.25 131 SER A N 1
ATOM 1094 C CA . SER A 1 131 ? 0.673 -11.456 -1.423 1.00 93.25 131 SER A CA 1
ATOM 1095 C C . SER A 1 131 ? 1.799 -12.371 -1.901 1.00 93.25 131 SER A C 1
ATOM 1097 O O . SER A 1 131 ? 2.466 -13.050 -1.116 1.00 93.25 131 SER A O 1
ATOM 1099 N N . CYS A 1 132 ? 2.014 -12.398 -3.218 1.00 93.38 132 CYS A N 1
ATOM 1100 C CA . CYS A 1 132 ? 2.930 -13.338 -3.863 1.00 93.38 132 CYS A CA 1
ATOM 1101 C C . CYS A 1 132 ? 4.383 -13.170 -3.393 1.00 93.38 132 CYS A C 1
ATOM 1103 O O . CYS A 1 132 ? 5.094 -14.160 -3.236 1.00 93.38 132 CYS A O 1
ATOM 1105 N N . GLU A 1 133 ? 4.823 -11.938 -3.141 1.00 91.25 133 GLU A N 1
ATOM 1106 C CA . GLU A 1 133 ? 6.190 -11.610 -2.727 1.00 91.25 133 GLU A CA 1
ATOM 1107 C C . GLU A 1 133 ? 6.541 -12.111 -1.320 1.00 91.25 133 GLU A C 1
ATOM 1109 O O . GLU A 1 133 ? 7.716 -12.213 -0.980 1.00 91.25 133 GLU A O 1
ATOM 1114 N N . GLN A 1 134 ? 5.542 -12.465 -0.510 1.00 94.56 134 GLN A N 1
ATOM 1115 C CA . GLN A 1 134 ? 5.735 -12.934 0.864 1.00 94.56 134 GLN A CA 1
ATOM 1116 C C . GLN A 1 134 ? 5.696 -14.463 0.988 1.00 94.56 134 GLN A C 1
ATOM 1118 O O . GLN A 1 134 ? 5.944 -15.001 2.063 1.00 94.56 134 GLN A O 1
ATOM 1123 N N . ARG A 1 135 ? 5.416 -15.187 -0.104 1.00 93.38 135 ARG A N 1
ATOM 1124 C CA . ARG A 1 135 ? 5.330 -16.660 -0.110 1.00 93.38 135 ARG A CA 1
ATOM 1125 C C . ARG A 1 135 ? 6.694 -17.356 -0.070 1.00 93.38 135 ARG A C 1
ATOM 1127 O O . ARG A 1 135 ? 6.741 -18.569 0.091 1.00 93.38 135 ARG A O 1
ATOM 1134 N N . GLY A 1 136 ? 7.791 -16.625 -0.284 1.00 92.25 136 GLY A N 1
ATOM 1135 C CA . GLY A 1 136 ? 9.155 -17.169 -0.368 1.00 92.25 136 GLY A CA 1
ATOM 1136 C C . GLY A 1 136 ? 9.490 -17.884 -1.686 1.00 92.25 136 GLY A C 1
ATOM 1137 O O . GLY A 1 136 ? 10.659 -18.133 -1.964 1.00 92.25 136 GLY A O 1
ATOM 1138 N N . ILE A 1 137 ? 8.488 -18.165 -2.523 1.00 93.06 137 ILE A N 1
ATOM 1139 C CA . ILE A 1 137 ? 8.630 -18.725 -3.870 1.00 93.06 137 ILE A CA 1
ATOM 1140 C C . ILE A 1 137 ? 7.734 -17.964 -4.851 1.00 93.06 137 ILE A C 1
ATOM 1142 O O . ILE A 1 137 ? 6.655 -17.491 -4.485 1.00 93.06 137 ILE A O 1
ATOM 1146 N N . CYS A 1 138 ? 8.166 -17.861 -6.107 1.00 93.94 138 CYS A N 1
ATOM 1147 C CA . CYS A 1 138 ? 7.365 -17.234 -7.154 1.00 93.94 138 CYS A CA 1
ATOM 1148 C C . CYS A 1 138 ? 6.159 -18.107 -7.531 1.00 93.94 138 CYS A C 1
ATOM 1150 O O . CYS A 1 138 ? 6.289 -19.319 -7.701 1.00 93.94 138 CYS A O 1
ATOM 1152 N N . GLY A 1 139 ? 5.002 -17.471 -7.717 1.00 89.50 139 GLY A N 1
ATOM 1153 C CA . GLY A 1 139 ? 3.838 -18.053 -8.387 1.00 89.50 139 GLY A CA 1
ATOM 1154 C C . GLY A 1 139 ? 3.684 -17.515 -9.812 1.00 89.50 139 GLY A C 1
ATOM 1155 O O . GLY A 1 139 ? 4.239 -16.469 -10.144 1.00 89.50 139 GLY A O 1
ATOM 1156 N N . ILE A 1 140 ? 2.915 -18.216 -10.649 1.00 92.38 140 ILE A N 1
ATOM 1157 C CA . ILE A 1 140 ? 2.565 -17.758 -12.003 1.00 92.38 140 ILE A CA 1
ATOM 1158 C C . ILE A 1 140 ? 1.307 -16.886 -11.919 1.00 92.38 140 ILE A C 1
ATOM 1160 O O . ILE A 1 140 ? 0.274 -17.342 -11.433 1.00 92.38 140 ILE A O 1
ATOM 1164 N N . GLN A 1 141 ? 1.398 -15.642 -12.397 1.00 93.06 141 GLN A N 1
ATOM 1165 C CA . GLN A 1 141 ? 0.318 -14.646 -12.351 1.00 93.06 141 GLN A CA 1
ATOM 1166 C C . GLN A 1 141 ? -0.467 -14.508 -13.664 1.00 93.06 141 GLN A C 1
ATOM 1168 O O . GLN A 1 141 ? -1.499 -13.848 -13.665 1.00 93.06 141 GLN A O 1
ATOM 1173 N N . ASN A 1 142 ? -0.007 -15.130 -14.758 1.00 94.62 142 ASN A N 1
ATOM 1174 C CA . ASN A 1 142 ? -0.639 -15.070 -16.085 1.00 94.62 142 ASN A CA 1
ATOM 1175 C C . ASN A 1 142 ? -0.984 -13.632 -16.519 1.00 94.62 142 ASN A C 1
ATOM 1177 O O . ASN A 1 142 ? -2.134 -13.320 -16.817 1.00 94.62 142 ASN A O 1
ATOM 1181 N N . VAL A 1 143 ? 0.013 -12.746 -16.529 1.00 95.19 143 VAL A N 1
ATOM 1182 C CA . VAL A 1 143 ? -0.156 -11.362 -16.992 1.00 95.19 143 VAL A CA 1
ATOM 1183 C C . VAL A 1 143 ? -0.371 -11.379 -18.500 1.00 95.19 143 VAL A C 1
ATOM 1185 O O . VAL A 1 143 ? 0.467 -11.919 -19.216 1.00 95.19 143 VAL A O 1
ATOM 1188 N N . VAL A 1 144 ? -1.476 -10.798 -18.968 1.00 95.19 144 VAL A N 1
ATOM 1189 C CA . VAL A 1 144 ? -1.833 -10.718 -20.390 1.00 95.19 144 VAL A CA 1
ATOM 1190 C C . VAL A 1 144 ? -1.796 -9.258 -20.829 1.00 95.19 144 VAL A C 1
ATOM 1192 O O . VAL A 1 144 ? -2.531 -8.433 -20.287 1.00 95.19 144 VAL A O 1
ATOM 1195 N N . GLU A 1 145 ? -0.944 -8.945 -21.800 1.00 95.06 145 GLU A N 1
ATOM 1196 C CA . GLU A 1 145 ? -0.839 -7.606 -22.386 1.00 95.06 145 GLU A CA 1
ATOM 1197 C C . GLU A 1 145 ? -1.919 -7.351 -23.443 1.00 95.06 145 GLU A C 1
ATOM 1199 O O . GLU A 1 145 ? -2.573 -8.268 -23.944 1.00 95.06 145 GLU A O 1
ATOM 1204 N N . ALA A 1 146 ? -2.093 -6.082 -23.824 1.00 95.31 146 ALA A N 1
ATOM 1205 C CA . ALA A 1 146 ? -3.106 -5.680 -24.806 1.00 95.31 146 ALA A CA 1
ATOM 1206 C C . ALA A 1 146 ? -2.916 -6.316 -26.202 1.00 95.31 146 ALA A C 1
ATOM 1208 O O . ALA A 1 146 ? -3.871 -6.383 -26.974 1.00 95.31 146 ALA A O 1
ATOM 1209 N N . ASP A 1 147 ? -1.706 -6.784 -26.530 1.00 95.50 147 ASP A N 1
ATOM 1210 C CA . ASP A 1 147 ? -1.391 -7.516 -27.767 1.00 95.50 147 ASP A CA 1
ATOM 1211 C C . ASP A 1 147 ? -1.589 -9.042 -27.654 1.00 95.50 147 ASP A C 1
ATOM 1213 O O . ASP A 1 147 ? -1.367 -9.768 -28.623 1.00 95.50 147 ASP A O 1
ATOM 1217 N N . GLY A 1 148 ? -2.025 -9.531 -26.489 1.00 95.44 148 GLY A N 1
ATOM 1218 C CA . GLY A 1 148 ? -2.257 -10.946 -26.207 1.00 95.44 148 GLY A CA 1
ATOM 1219 C C . GLY A 1 148 ? -1.014 -11.727 -25.772 1.00 95.44 148 GLY A C 1
ATOM 1220 O O . GLY A 1 148 ? -1.124 -12.930 -25.527 1.00 95.44 148 GLY A O 1
ATOM 1221 N N . SER A 1 149 ? 0.158 -11.092 -25.658 1.00 94.88 149 SER A N 1
ATOM 1222 C CA . SER A 1 149 ? 1.345 -11.739 -25.088 1.00 94.88 149 SER A CA 1
ATOM 1223 C C . SER A 1 149 ? 1.159 -12.043 -23.595 1.00 94.88 149 SER A C 1
ATOM 1225 O O . SER A 1 149 ? 0.459 -11.322 -22.881 1.00 94.88 149 SER A O 1
ATOM 1227 N N . VAL A 1 150 ? 1.750 -13.152 -23.127 1.00 94.94 150 VAL A N 1
ATOM 1228 C CA . VAL A 1 150 ? 1.553 -13.672 -21.762 1.00 94.94 150 VAL A CA 1
ATOM 1229 C C . VAL A 1 150 ? 2.878 -13.775 -21.014 1.00 94.94 150 VAL A C 1
ATOM 1231 O O . VAL A 1 150 ? 3.842 -14.353 -21.519 1.00 94.94 150 VAL A O 1
ATOM 1234 N N . TYR A 1 151 ? 2.901 -13.274 -19.778 1.00 93.75 151 TYR A N 1
ATOM 1235 C CA . TYR A 1 151 ? 4.072 -13.245 -18.902 1.00 93.75 151 TYR A CA 1
ATOM 1236 C C . TYR A 1 151 ? 3.767 -13.858 -17.525 1.00 93.75 151 TYR A C 1
ATOM 1238 O O . TYR A 1 151 ? 2.651 -13.742 -17.010 1.00 93.75 151 TYR A O 1
ATOM 1246 N N . PRO A 1 152 ? 4.753 -14.493 -16.867 1.00 93.56 152 PRO A N 1
ATOM 1247 C CA . PRO A 1 152 ? 4.528 -15.153 -15.583 1.00 93.56 152 PRO A CA 1
ATOM 1248 C C . PRO A 1 152 ? 4.394 -14.183 -14.398 1.00 93.56 152 PRO A C 1
ATOM 1250 O O . PRO A 1 152 ? 3.863 -14.578 -13.364 1.00 93.56 152 PRO A O 1
ATOM 1253 N N . CYS A 1 153 ? 4.878 -12.942 -14.516 1.00 92.25 153 CYS A N 1
ATOM 1254 C CA . CYS A 1 153 ? 4.889 -11.943 -13.445 1.00 92.25 153 CYS A CA 1
ATOM 1255 C C . CYS A 1 153 ? 4.942 -10.527 -14.029 1.00 92.25 153 CYS A C 1
ATOM 1257 O O . CYS A 1 153 ? 5.665 -10.295 -15.000 1.00 92.25 153 CYS A O 1
ATOM 1259 N N . VAL A 1 154 ? 4.255 -9.574 -13.389 1.00 87.56 154 VAL A N 1
ATOM 1260 C CA . VAL A 1 154 ? 4.218 -8.163 -13.821 1.00 87.56 154 VAL A CA 1
ATOM 1261 C C . VAL A 1 154 ? 5.599 -7.492 -13.801 1.00 87.56 154 VAL A C 1
ATOM 1263 O O . VAL A 1 154 ? 5.870 -6.607 -14.603 1.00 87.56 154 VAL A O 1
ATOM 1266 N N . PHE A 1 155 ? 6.509 -7.944 -12.933 1.00 86.75 155 PHE A N 1
ATOM 1267 C CA . PHE A 1 155 ? 7.860 -7.379 -12.813 1.00 86.75 155 PHE A CA 1
ATOM 1268 C C . PHE A 1 155 ? 8.885 -7.969 -13.791 1.00 86.75 155 PHE A C 1
ATOM 1270 O O . PHE A 1 155 ? 10.013 -7.488 -13.845 1.00 86.75 155 PHE A O 1
ATOM 1277 N N . LEU A 1 156 ? 8.529 -9.019 -14.538 1.00 80.38 156 LEU A N 1
ATOM 1278 C CA . LEU A 1 156 ? 9.404 -9.629 -15.551 1.00 80.38 156 LEU A CA 1
ATOM 1279 C C . LEU A 1 156 ? 9.093 -9.140 -16.969 1.00 80.38 156 LEU A C 1
ATOM 1281 O O . LEU A 1 156 ? 9.657 -9.645 -17.938 1.00 80.38 156 LEU A O 1
ATOM 1285 N N . TYR A 1 157 ? 8.216 -8.148 -17.087 1.00 65.50 157 TYR A N 1
ATOM 1286 C CA . TYR A 1 157 ? 8.030 -7.419 -18.323 1.00 65.50 157 TYR A CA 1
ATOM 1287 C C . TYR A 1 157 ? 9.232 -6.494 -18.552 1.00 65.50 157 TYR A C 1
ATOM 1289 O O . TYR A 1 157 ? 9.515 -5.613 -17.741 1.00 65.50 157 TYR A O 1
ATOM 1297 N N . VAL A 1 158 ? 9.947 -6.708 -19.655 1.00 49.88 158 VAL A N 1
ATOM 1298 C CA . VAL A 1 158 ? 11.003 -5.813 -20.134 1.00 49.88 158 VAL A CA 1
ATOM 1299 C C . VAL A 1 158 ? 10.584 -5.329 -21.519 1.00 49.88 158 VAL A C 1
ATOM 1301 O O . VAL A 1 158 ? 10.602 -6.102 -22.478 1.00 49.88 158 VAL A O 1
ATOM 1304 N N . ARG A 1 159 ? 10.195 -4.057 -21.615 1.00 43.22 159 ARG A N 1
ATOM 1305 C CA . ARG A 1 159 ? 10.335 -3.260 -22.837 1.00 43.22 159 ARG A CA 1
ATOM 1306 C C . ARG A 1 159 ? 11.260 -2.096 -22.546 1.00 43.22 159 ARG A C 1
ATOM 1308 O O . ARG A 1 159 ? 11.133 -1.532 -21.437 1.00 43.22 159 ARG A O 1
#

Nearest PDB structures (foldseek):
  4k36-assembly1_A  TM=9.685E-01  e=1.303E-13  Clostridium perfringens ATCC 13124
  4k37-assembly2_B  TM=9.688E-01  e=1.591E-13  Clostridium perfringens ATCC 13124
  4k38-assembly2_B  TM=9.711E-01  e=2.220E-13  Clostridium perfringens ATCC 13124
  4k37-assembly1_A  TM=9.678E-01  e=1.818E-13  Clostridium perfringens ATCC 13124
  4k36-assembly2_B  TM=9.695E-01  e=2.373E-13  Clostridium perfringens ATCC 13124

Radius of gyration: 17.31 Å; Cα contacts (8 Å, |Δi|>4): 170; chains: 1; bounding box: 44×45×49 Å

Foldseek 3Di:
DPQQCVVQVPDADPVRHTCVVVVLVVVVVCVVVVHDDEAEAECFQSNLVCLVSVVVVCLVSVRQHYEYHYDDDAPPDDAPPDPRGDDPVSNVSSVVVNVVVQVVCVVVVRHGHYLVVVQVVCVVVVHQRPDQVPNVDHAAPFDADPVRDTDRDPNPDDD

Secondary structure (DSSP, 8-state):
--S-HHHHTT-B-TTS-B-HHHHHHHHHHHHHTT----EEEEE-TTGGG-HHHHHHHHHHHT--EEEEEEPPPPTTS-TT-STT---HHHHHHHHHHHHHHHHHHHHTT---EEHHHHHHHHHHTTPPPSSGGGSSSPPP--EE-TTS-EES-GGG---